Protein AF-A0A136IUV3-F1 (afdb_monomer)

Structure (mmCIF, N/CA/C/O backbone):
data_AF-A0A136IUV3-F1
#
_entry.id   AF-A0A136IUV3-F1
#
loop_
_atom_site.group_PDB
_atom_site.id
_atom_site.type_symbol
_atom_site.label_atom_id
_atom_site.label_alt_id
_atom_site.label_comp_id
_atom_site.label_asym_id
_atom_site.label_entity_id
_atom_site.label_seq_id
_atom_site.pdbx_PDB_ins_code
_atom_site.Cartn_x
_atom_site.Cartn_y
_atom_site.Cartn_z
_atom_site.occupancy
_atom_site.B_iso_or_equiv
_atom_site.auth_seq_id
_atom_site.auth_comp_id
_atom_site.auth_asym_id
_atom_site.auth_atom_id
_atom_site.pdbx_PDB_model_num
ATOM 1 N N . MET A 1 1 ? -37.436 18.541 -12.046 1.00 39.31 1 MET A N 1
ATOM 2 C CA . MET A 1 1 ? -35.979 18.401 -12.268 1.00 39.31 1 MET A CA 1
ATOM 3 C C . MET A 1 1 ? -35.285 18.593 -10.931 1.00 39.31 1 MET A C 1
ATOM 5 O O . MET A 1 1 ? -35.339 19.697 -10.411 1.00 39.31 1 MET A O 1
ATOM 9 N N . ALA A 1 2 ? -34.719 17.539 -10.339 1.00 43.62 2 ALA A N 1
ATOM 10 C CA . ALA A 1 2 ? -33.902 17.672 -9.134 1.00 43.62 2 ALA A CA 1
ATOM 11 C C . ALA A 1 2 ? -32.478 18.064 -9.553 1.00 43.62 2 ALA A C 1
ATOM 13 O O . ALA A 1 2 ? -31.880 17.393 -10.395 1.00 43.62 2 ALA A O 1
ATOM 14 N N . ALA A 1 3 ? -31.973 19.178 -9.027 1.00 48.91 3 ALA A N 1
ATOM 15 C CA . ALA A 1 3 ? -30.620 19.642 -9.295 1.00 48.91 3 ALA A CA 1
ATOM 16 C C . ALA A 1 3 ? -29.610 18.678 -8.655 1.00 48.91 3 ALA A C 1
ATOM 18 O O . ALA A 1 3 ? -29.684 18.396 -7.461 1.00 48.91 3 ALA A O 1
ATOM 19 N N . VAL A 1 4 ? -28.670 18.164 -9.450 1.00 55.38 4 VAL A N 1
ATOM 20 C CA . VAL A 1 4 ? -27.512 17.424 -8.941 1.00 55.38 4 VAL A CA 1
ATOM 21 C C . VAL A 1 4 ? -26.583 18.444 -8.289 1.00 55.38 4 VAL A C 1
ATOM 23 O O . VAL A 1 4 ? -25.888 19.191 -8.975 1.00 55.38 4 VAL A O 1
ATOM 26 N N . THR A 1 5 ? -26.604 18.514 -6.960 1.00 60.03 5 THR A N 1
ATOM 27 C CA . THR A 1 5 ? -25.681 19.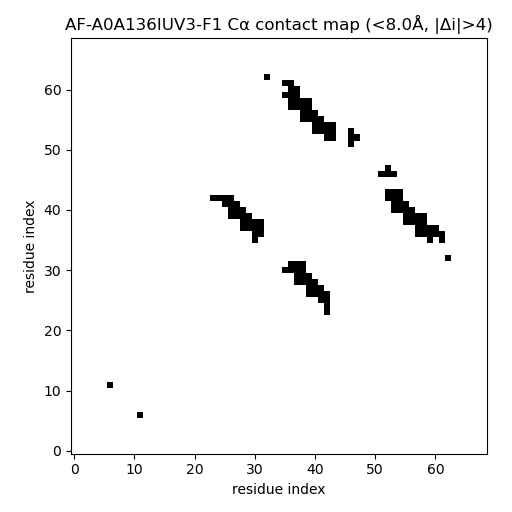345 -6.185 1.00 60.03 5 THR A CA 1
ATOM 28 C C . THR A 1 5 ? -24.270 18.784 -6.343 1.00 60.03 5 THR A C 1
ATOM 30 O O . THR A 1 5 ? -23.930 17.751 -5.758 1.00 60.03 5 THR A O 1
ATOM 33 N N . ALA A 1 6 ? -23.446 19.443 -7.159 1.00 60.56 6 ALA A N 1
ATOM 34 C CA . ALA A 1 6 ? -22.026 19.141 -7.259 1.00 60.56 6 ALA A CA 1
ATOM 35 C C . ALA A 1 6 ? -21.379 19.429 -5.897 1.00 60.56 6 ALA A C 1
ATOM 37 O O . ALA A 1 6 ? -21.176 20.582 -5.524 1.00 60.56 6 ALA A O 1
ATOM 38 N N . HIS A 1 7 ? -21.117 18.379 -5.123 1.00 64.50 7 HIS A N 1
ATOM 39 C CA . HIS A 1 7 ? -20.462 18.520 -3.830 1.00 64.50 7 HIS A CA 1
ATOM 40 C C . HIS A 1 7 ? -19.037 19.034 -4.035 1.00 64.50 7 HIS A C 1
ATOM 42 O O . HIS A 1 7 ? -18.320 18.580 -4.934 1.00 64.50 7 HIS A O 1
ATOM 48 N N . ASN A 1 8 ? -18.607 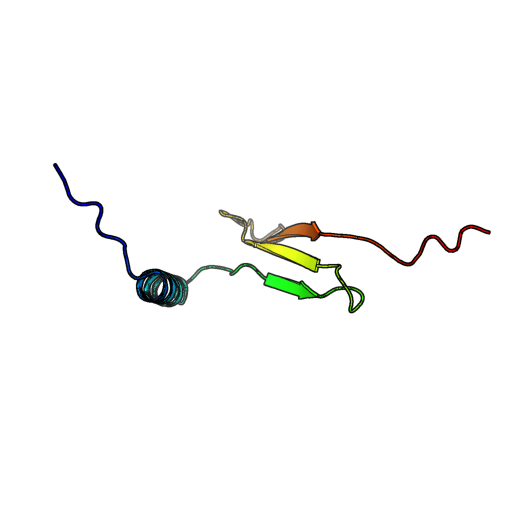19.961 -3.180 1.00 85.38 8 ASN A N 1
ATOM 49 C CA . ASN A 1 8 ? -17.222 20.397 -3.151 1.00 85.38 8 ASN A CA 1
ATOM 50 C C . ASN A 1 8 ? -16.355 19.200 -2.740 1.00 85.38 8 ASN A C 1
ATOM 52 O O . ASN A 1 8 ? -16.320 18.808 -1.576 1.00 85.38 8 ASN A O 1
ATOM 56 N N . ARG A 1 9 ? -15.657 18.596 -3.709 1.00 79.81 9 ARG A N 1
ATOM 57 C CA . ARG A 1 9 ? -14.797 17.414 -3.510 1.00 79.81 9 ARG A CA 1
ATOM 58 C C . ARG A 1 9 ? -13.851 17.572 -2.317 1.00 79.81 9 ARG A C 1
ATOM 60 O O . ARG A 1 9 ? -13.566 16.599 -1.628 1.00 79.81 9 ARG A O 1
ATOM 67 N N . THR A 1 10 ? -13.369 18.787 -2.076 1.00 83.31 10 THR A N 1
ATOM 68 C CA . THR A 1 10 ? -12.448 19.097 -0.978 1.00 83.31 10 THR A CA 1
ATOM 69 C C . THR A 1 10 ? -13.101 18.902 0.388 1.00 83.31 10 THR A C 1
ATOM 71 O O . THR A 1 10 ? -12.458 18.408 1.308 1.00 83.31 10 THR A O 1
ATOM 74 N N . GLU A 1 11 ? -14.372 19.272 0.519 1.00 86.44 11 GLU A N 1
ATOM 75 C CA . GLU A 1 11 ? -15.144 19.162 1.757 1.00 86.44 11 GLU A CA 1
ATOM 76 C C . GLU A 1 11 ? -15.416 17.695 2.098 1.00 86.44 11 GLU A C 1
ATOM 78 O O . GLU A 1 11 ? -15.049 17.244 3.180 1.00 86.44 11 GLU A O 1
ATOM 83 N N . LEU A 1 12 ? -15.865 16.911 1.111 1.00 83.69 12 LEU A N 1
ATOM 84 C CA . LEU A 1 12 ? -16.059 15.462 1.251 1.00 83.69 12 LEU A CA 1
ATOM 85 C C . LEU A 1 12 ? -14.782 14.729 1.689 1.00 83.69 12 LEU A C 1
ATOM 87 O O . LEU A 1 12 ? -14.816 13.835 2.535 1.00 83.69 12 LEU A O 1
ATOM 91 N N . LEU A 1 13 ? -13.634 15.101 1.114 1.00 78.50 13 LEU A N 1
ATOM 92 C CA . LEU A 1 13 ? -12.352 14.498 1.478 1.00 78.50 13 LEU A CA 1
ATOM 93 C C . LEU A 1 13 ? -11.938 14.849 2.911 1.00 78.50 13 LEU A C 1
ATOM 95 O O . LEU A 1 13 ? -11.428 13.981 3.620 1.00 78.50 13 LEU A O 1
ATOM 99 N N . ARG A 1 14 ? -12.172 16.090 3.351 1.00 79.50 14 ARG A N 1
ATOM 100 C CA . ARG A 1 14 ? -11.882 16.514 4.729 1.00 79.50 14 ARG A CA 1
ATOM 101 C C . ARG A 1 14 ? -12.775 15.802 5.736 1.00 79.50 14 ARG A C 1
ATOM 103 O O . ARG A 1 14 ? -12.264 15.308 6.736 1.00 79.50 14 ARG A O 1
ATOM 110 N N . GLU A 1 15 ? -14.071 15.703 5.460 1.00 83.25 15 GLU A N 1
ATOM 111 C CA . GLU A 1 15 ? -15.021 14.975 6.306 1.00 83.25 15 GLU A CA 1
ATOM 112 C C . GLU A 1 15 ? -14.629 13.501 6.444 1.00 83.25 15 GLU A C 1
ATOM 114 O O . GLU A 1 15 ? -14.558 12.977 7.556 1.00 83.25 15 GLU A O 1
ATOM 119 N N . HIS A 1 16 ? -14.276 12.845 5.332 1.00 74.88 16 HIS A N 1
ATOM 120 C CA . HIS A 1 16 ? -13.767 11.475 5.352 1.00 74.88 16 HIS A CA 1
ATOM 121 C C . HIS A 1 16 ? -12.475 11.356 6.177 1.00 74.88 16 HIS A C 1
ATOM 123 O O . HIS A 1 16 ? -12.296 10.404 6.939 1.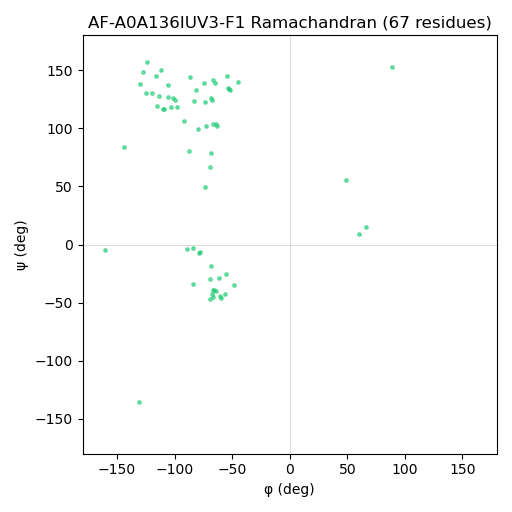00 74.88 16 HIS A O 1
ATOM 129 N N . GLN A 1 17 ? -11.526 12.283 6.029 1.00 73.44 17 GLN A N 1
ATOM 130 C CA . GLN A 1 17 ? -10.274 12.268 6.796 1.00 73.44 17 GLN A CA 1
ATOM 131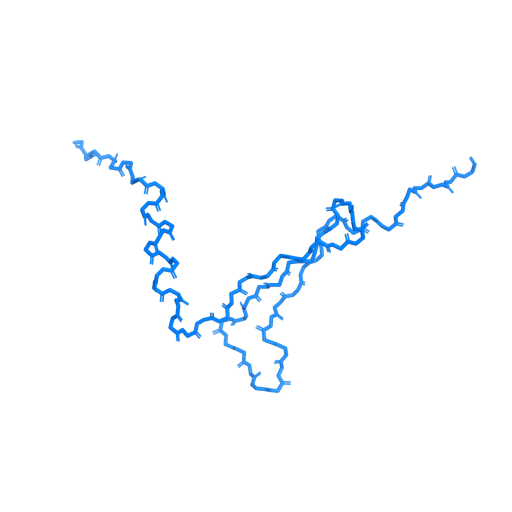 C C . GLN A 1 17 ? -10.511 12.453 8.301 1.00 73.44 17 GLN A C 1
ATOM 133 O O . GLN A 1 17 ? -9.887 11.750 9.101 1.00 73.44 17 GLN A O 1
ATOM 138 N N . ALA A 1 18 ? -11.436 13.341 8.671 1.00 77.38 18 ALA A N 1
ATOM 139 C CA . ALA A 1 18 ? -11.817 13.602 10.054 1.00 77.38 18 ALA A CA 1
ATOM 140 C C . ALA A 1 18 ? -12.541 12.403 10.690 1.00 77.38 18 ALA A C 1
ATOM 142 O O . ALA A 1 18 ? -12.211 12.011 11.806 1.00 77.38 18 ALA A O 1
ATOM 143 N N . SER A 1 19 ? -13.466 11.754 9.973 1.00 71.88 19 SER A N 1
ATOM 144 C CA . SER A 1 19 ? -14.201 10.587 10.492 1.00 71.88 19 SER A CA 1
ATOM 145 C C . SER A 1 19 ? -13.321 9.342 10.652 1.00 71.88 19 SER A C 1
ATOM 147 O O . SER A 1 19 ? -13.530 8.527 11.548 1.00 71.88 19 SER A O 1
ATOM 149 N N . SER A 1 20 ? -12.286 9.210 9.823 1.00 64.00 20 SER A N 1
ATOM 150 C CA . SER A 1 20 ? -11.375 8.060 9.828 1.00 64.00 20 SER A CA 1
ATOM 151 C C . SER A 1 20 ? -10.236 8.157 10.854 1.00 64.00 20 SER A C 1
ATOM 153 O O . SER A 1 20 ? -9.454 7.217 10.978 1.00 64.00 20 SER A O 1
ATOM 155 N N . GLN A 1 21 ? -10.113 9.267 11.597 1.00 60.38 21 GLN A N 1
ATOM 156 C CA . GLN A 1 21 ? -9.075 9.463 12.626 1.00 60.38 21 GLN A CA 1
ATOM 157 C C . GLN A 1 21 ? -9.235 8.575 13.865 1.00 60.38 21 GLN A C 1
ATOM 159 O O . GLN A 1 21 ? -8.253 8.373 14.573 1.00 60.38 21 GLN A O 1
ATOM 164 N N . ALA A 1 22 ? -10.422 8.016 14.107 1.00 58.22 22 ALA A N 1
ATOM 165 C CA . ALA A 1 22 ? -10.712 7.353 15.373 1.00 58.22 22 ALA A CA 1
ATOM 166 C C . ALA A 1 22 ? -10.250 5.885 15.465 1.00 58.22 22 ALA A C 1
ATOM 168 O O . ALA A 1 22 ? -9.868 5.468 16.552 1.00 58.22 22 ALA A O 1
ATOM 169 N N . THR A 1 23 ? -10.271 5.083 14.390 1.00 58.03 23 THR A N 1
ATOM 170 C CA . THR A 1 23 ? -10.138 3.612 14.561 1.00 58.03 23 THR A CA 1
ATOM 171 C C . THR A 1 23 ? -9.719 2.793 13.333 1.00 58.03 23 THR A C 1
ATOM 173 O O . THR A 1 23 ? -9.505 1.589 13.467 1.00 58.03 23 THR A O 1
ATOM 176 N N . ALA A 1 24 ? -9.577 3.373 12.139 1.00 71.50 24 ALA A N 1
ATOM 177 C CA . ALA A 1 24 ? -9.336 2.581 10.932 1.00 71.50 24 ALA A CA 1
ATOM 178 C C . ALA A 1 24 ? -7.861 2.609 10.507 1.00 71.50 24 ALA A C 1
ATOM 180 O O . ALA A 1 24 ? -7.286 3.673 10.267 1.00 71.50 24 ALA A O 1
ATOM 181 N N . LEU A 1 25 ? -7.271 1.420 10.344 1.00 78.31 25 LEU A N 1
ATOM 182 C CA . LEU A 1 25 ? -6.101 1.228 9.485 1.00 78.31 25 LEU A CA 1
ATOM 183 C C . LEU A 1 25 ? -6.342 1.966 8.157 1.00 78.31 25 LEU A C 1
ATOM 185 O O . LEU A 1 25 ? -7.462 1.967 7.640 1.00 78.31 25 LEU A O 1
ATOM 189 N N . ARG A 1 26 ? -5.312 2.616 7.611 1.00 84.25 26 ARG A N 1
ATOM 190 C CA . ARG A 1 26 ? -5.427 3.466 6.414 1.00 84.25 26 ARG A CA 1
ATOM 191 C C . ARG A 1 26 ? -4.699 2.834 5.236 1.00 84.25 26 ARG A C 1
ATOM 193 O O . ARG A 1 26 ? -3.697 2.165 5.466 1.00 84.25 26 ARG A O 1
ATOM 200 N N . PRO A 1 27 ? -5.143 3.062 3.990 1.00 89.62 27 PRO A N 1
ATOM 201 C CA . PRO A 1 27 ? -4.348 2.699 2.827 1.00 89.62 27 PRO A CA 1
ATOM 202 C C . PRO A 1 27 ? -2.940 3.291 2.908 1.00 89.62 27 PRO A C 1
ATOM 204 O O . PRO A 1 27 ? -2.782 4.471 3.221 1.00 89.62 27 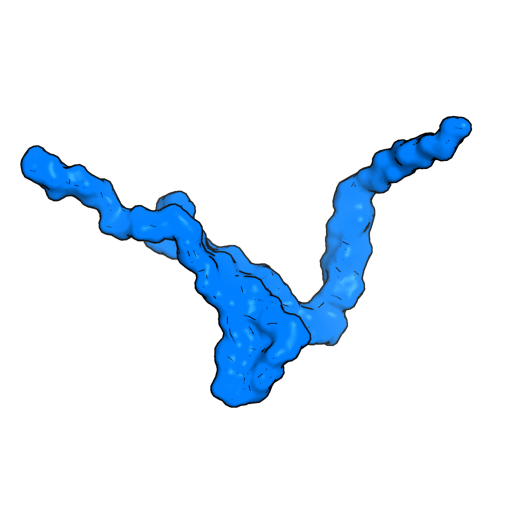PRO A O 1
ATOM 207 N N . ILE A 1 28 ? -1.935 2.469 2.621 1.00 91.56 28 ILE A N 1
ATOM 208 C CA . ILE A 1 28 ? -0.532 2.882 2.561 1.00 91.56 28 ILE A CA 1
ATOM 209 C C . ILE A 1 28 ? -0.077 2.749 1.116 1.00 91.56 28 ILE A C 1
ATOM 211 O O . ILE A 1 28 ? -0.244 1.694 0.502 1.00 91.56 28 ILE A O 1
ATOM 215 N N . LEU A 1 29 ? 0.502 3.824 0.590 1.00 93.62 29 LEU A N 1
ATOM 216 C CA . LEU A 1 29 ? 1.148 3.839 -0.711 1.00 93.62 29 LEU A CA 1
ATOM 217 C C . LEU A 1 29 ? 2.656 3.965 -0.497 1.00 93.62 29 LEU A C 1
ATOM 219 O O . LEU A 1 29 ? 3.128 4.964 0.044 1.00 93.62 29 LEU A O 1
ATOM 223 N N . THR A 1 30 ? 3.405 2.949 -0.908 1.00 92.94 30 THR A N 1
ATOM 224 C CA . THR A 1 30 ? 4.861 2.907 -0.770 1.00 92.94 30 THR A CA 1
ATOM 225 C C . THR A 1 30 ? 5.488 2.912 -2.155 1.00 92.94 30 THR A C 1
ATOM 227 O O . THR A 1 30 ? 5.234 2.005 -2.945 1.00 92.94 30 THR A O 1
ATOM 230 N N . SER A 1 31 ? 6.301 3.926 -2.457 1.00 90.69 31 SER A N 1
ATOM 231 C CA . SER A 1 31 ? 7.146 3.899 -3.655 1.00 90.69 31 SER A CA 1
ATOM 232 C C . SER A 1 31 ? 8.206 2.821 -3.463 1.00 90.69 31 SER A C 1
ATOM 234 O O . SER A 1 31 ? 8.913 2.819 -2.453 1.00 90.69 31 SER A O 1
ATOM 236 N N . ILE A 1 32 ? 8.282 1.884 -4.403 1.00 87.31 32 ILE A N 1
ATOM 237 C CA . ILE A 1 32 ? 9.269 0.804 -4.402 1.00 87.31 32 ILE A CA 1
ATOM 238 C C . ILE A 1 32 ? 10.164 0.968 -5.637 1.00 87.31 32 ILE A C 1
ATOM 240 O O . ILE A 1 32 ? 9.729 1.449 -6.677 1.00 87.31 32 ILE A O 1
ATOM 244 N N . ASN A 1 33 ? 11.448 0.632 -5.520 1.00 80.75 33 ASN A N 1
ATOM 245 C CA . ASN A 1 33 ? 12.455 0.765 -6.589 1.00 80.75 33 ASN A CA 1
ATOM 246 C C . ASN A 1 33 ? 12.711 2.192 -7.130 1.00 80.75 33 ASN A C 1
ATOM 248 O O . ASN A 1 33 ? 13.420 2.337 -8.121 1.00 80.75 33 ASN A O 1
ATOM 252 N N . GLY A 1 34 ? 12.174 3.246 -6.502 1.00 74.00 34 GLY A N 1
ATOM 253 C CA . GLY A 1 34 ? 12.497 4.646 -6.826 1.00 74.00 34 GLY A CA 1
ATOM 254 C C . GLY A 1 34 ? 12.054 5.127 -8.215 1.00 74.00 34 GLY A C 1
ATOM 255 O O . GLY A 1 34 ? 12.527 6.165 -8.671 1.00 74.00 34 GLY A O 1
ATOM 256 N N . ASN A 1 35 ? 11.172 4.385 -8.888 1.00 79.38 35 ASN A N 1
ATOM 257 C CA . ASN A 1 35 ? 10.626 4.726 -10.203 1.00 79.38 35 ASN A CA 1
ATOM 258 C C . ASN A 1 35 ? 9.086 4.590 -10.184 1.00 79.38 35 ASN A C 1
ATOM 260 O O . ASN A 1 35 ? 8.443 5.029 -9.233 1.00 79.38 35 ASN A O 1
ATOM 264 N N . VAL A 1 36 ? 8.486 3.974 -11.208 1.00 84.50 36 VAL A N 1
ATOM 265 C CA . VAL A 1 36 ? 7.029 3.823 -11.368 1.00 84.50 36 VAL A CA 1
ATOM 266 C C . VAL A 1 36 ? 6.403 2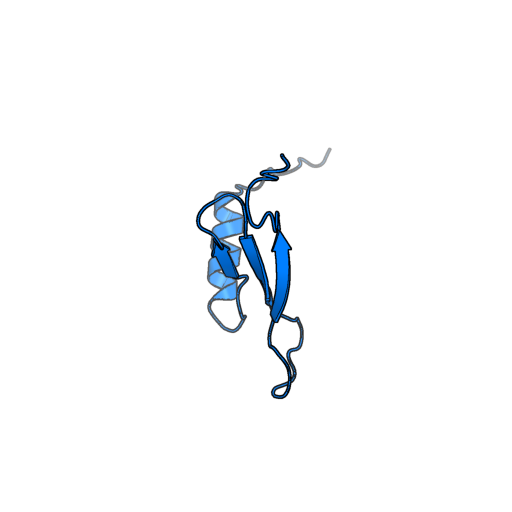.725 -10.507 1.00 84.50 36 VAL A C 1
ATOM 268 O O . VAL A 1 36 ? 5.183 2.612 -10.480 1.00 84.50 36 VAL A O 1
ATOM 271 N N . ALA A 1 37 ? 7.204 1.921 -9.809 1.00 90.00 37 ALA A N 1
ATOM 272 C CA . ALA A 1 37 ? 6.691 0.790 -9.053 1.00 90.00 37 ALA A CA 1
ATOM 273 C C . ALA A 1 37 ? 6.132 1.236 -7.690 1.00 90.00 37 ALA A C 1
ATOM 275 O O . ALA A 1 37 ? 6.768 1.975 -6.929 1.00 90.00 37 ALA A O 1
ATOM 276 N N . TRP A 1 38 ? 4.940 0.743 -7.355 1.00 92.88 38 TRP A N 1
ATOM 277 C CA . TRP A 1 38 ? 4.265 1.054 -6.096 1.00 92.88 38 TRP A CA 1
ATOM 278 C C . TRP A 1 38 ? 3.788 -0.213 -5.397 1.00 92.88 38 TRP A C 1
ATOM 280 O O . TRP A 1 38 ? 3.211 -1.106 -6.013 1.00 92.88 38 TRP A O 1
ATOM 290 N N . LEU A 1 39 ? 3.963 -0.261 -4.079 1.00 94.12 39 LEU A N 1
ATOM 291 C CA . LEU A 1 39 ? 3.265 -1.198 -3.210 1.00 94.12 39 LEU A CA 1
ATOM 292 C C . LEU A 1 39 ? 2.063 -0.486 -2.585 1.00 94.12 39 LEU A C 1
ATOM 294 O O . LEU A 1 39 ? 2.212 0.481 -1.836 1.00 94.12 39 LEU A O 1
ATOM 298 N N . VAL A 1 40 ? 0.868 -0.991 -2.876 1.00 95.69 40 VAL A N 1
ATOM 299 C CA . VAL A 1 40 ? -0.396 -0.513 -2.316 1.00 95.69 40 VAL A CA 1
ATOM 300 C C . VAL A 1 40 ? -0.849 -1.489 -1.236 1.00 95.69 40 VAL A C 1
ATOM 302 O O . VAL A 1 40 ? -1.106 -2.659 -1.518 1.00 95.69 40 VAL A O 1
ATOM 305 N N . SER A 1 41 ? -0.963 -1.015 0.005 1.00 94.19 41 SER A N 1
ATOM 306 C CA . SER A 1 41 ? -1.467 -1.806 1.133 1.00 94.19 41 SER A CA 1
ATOM 307 C C . SER A 1 41 ? -2.844 -1.309 1.544 1.00 94.19 41 SER A C 1
ATOM 309 O O . SER A 1 41 ? -2.991 -0.172 1.988 1.00 94.19 41 SER A O 1
ATOM 311 N N . LEU A 1 42 ? -3.858 -2.160 1.403 1.00 91.25 42 LE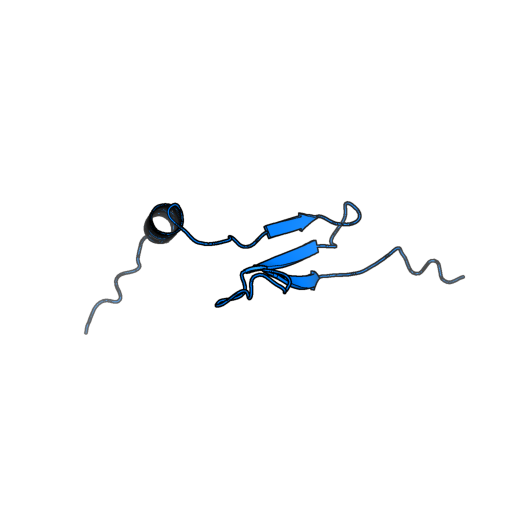U A N 1
ATOM 312 C CA . LEU A 1 42 ? -5.253 -1.835 1.692 1.00 91.25 42 LEU A CA 1
ATOM 313 C C . LEU A 1 42 ? -5.694 -2.501 2.999 1.00 91.25 42 LEU A C 1
ATOM 315 O O . LEU A 1 42 ? -5.533 -3.717 3.128 1.00 91.25 42 LEU A O 1
ATOM 319 N N . PRO A 1 43 ? -6.247 -1.745 3.962 1.00 89.81 43 PRO A N 1
ATOM 320 C CA . PRO A 1 43 ? -6.791 -2.296 5.191 1.00 89.81 43 PRO A CA 1
ATOM 321 C C . PRO A 1 43 ? -7.786 -3.411 4.908 1.00 89.81 43 PRO A C 1
ATOM 323 O O . PRO A 1 43 ? -8.693 -3.263 4.086 1.00 89.81 43 PRO A O 1
ATOM 326 N N . ARG A 1 44 ? -7.648 -4.525 5.618 1.00 85.81 44 ARG A N 1
ATOM 327 C CA . ARG A 1 44 ? -8.666 -5.570 5.578 1.00 85.81 44 ARG A CA 1
ATOM 328 C C . ARG A 1 44 ? -9.881 -5.113 6.392 1.00 85.81 44 ARG A C 1
ATOM 330 O O . ARG A 1 44 ? -9.692 -4.584 7.483 1.00 85.81 44 ARG A O 1
ATOM 337 N N . PRO A 1 45 ? -11.119 -5.361 5.927 1.00 78.38 45 PRO A N 1
ATOM 338 C CA . PRO A 1 45 ? -12.329 -4.958 6.652 1.00 78.38 45 PRO A CA 1
ATOM 339 C C . PRO A 1 45 ? -12.480 -5.599 8.041 1.00 78.38 45 PRO A C 1
ATOM 341 O O . PRO A 1 45 ? -13.082 -5.017 8.934 1.00 78.38 45 PRO A O 1
ATOM 344 N N . SER A 1 46 ? -11.938 -6.805 8.228 1.00 78.06 46 SER A N 1
ATOM 345 C CA . SER A 1 46 ? -11.936 -7.533 9.500 1.00 78.06 46 SER A CA 1
ATOM 346 C C . SER A 1 46 ? -10.612 -8.293 9.627 1.00 78.06 46 SER A C 1
ATOM 348 O O . SER A 1 46 ? -10.500 -9.443 9.188 1.00 78.06 46 SER A O 1
ATOM 350 N N . PRO A 1 47 ? -9.543 -7.632 10.099 1.00 72.00 47 PRO A N 1
ATOM 351 C CA . PRO A 1 47 ? -8.264 -8.290 10.283 1.00 72.00 47 PRO A CA 1
ATOM 352 C C . PRO A 1 47 ? -8.344 -9.204 11.513 1.00 72.00 47 PRO A C 1
ATOM 354 O O . PRO A 1 47 ? -8.655 -8.756 12.614 1.00 72.00 47 PRO A O 1
ATOM 357 N N . SER A 1 48 ? -8.064 -10.498 11.331 1.00 77.81 48 SER A N 1
ATOM 358 C CA . SER A 1 48 ? -7.814 -11.394 12.467 1.00 77.81 48 SER A CA 1
ATOM 359 C C . SER A 1 48 ? -6.509 -10.972 13.154 1.00 77.81 48 SER A C 1
ATOM 361 O O . SER A 1 48 ? -5.548 -10.693 12.437 1.00 77.81 48 SER A O 1
ATOM 363 N N . PRO A 1 49 ? -6.407 -11.008 14.496 1.00 74.69 49 PRO A N 1
ATOM 364 C CA . PRO A 1 49 ? -5.159 -10.728 15.212 1.00 74.69 49 PRO A CA 1
ATOM 365 C C . PRO A 1 49 ? -3.979 -11.608 14.773 1.00 74.69 49 PRO A C 1
ATOM 367 O O . PRO A 1 49 ? -2.827 -11.216 14.907 1.00 74.69 49 PRO A O 1
ATOM 370 N N . SER A 1 50 ? -4.266 -12.804 14.249 1.00 77.06 50 SER A N 1
ATOM 371 C CA . SER A 1 50 ? -3.269 -13.773 13.785 1.00 77.06 50 SER A CA 1
ATOM 372 C C . SER A 1 50 ? -2.865 -13.620 12.315 1.00 77.06 50 SER A C 1
ATOM 374 O O . SER A 1 50 ? -2.008 -14.363 11.843 1.00 77.06 50 SER A O 1
ATOM 376 N N . ALA A 1 51 ? -3.490 -12.706 11.567 1.00 76.31 51 ALA A N 1
ATOM 377 C CA . ALA A 1 51 ? -3.277 -12.554 10.133 1.00 76.31 51 ALA A CA 1
ATOM 378 C C . ALA A 1 51 ? -2.844 -11.128 9.784 1.00 76.31 51 ALA A C 1
ATOM 380 O O . ALA A 1 51 ? -3.156 -10.176 10.494 1.00 76.31 51 ALA A O 1
ATOM 381 N N . ASN A 1 52 ? -2.179 -10.970 8.636 1.00 83.12 52 ASN A N 1
ATOM 382 C CA . ASN A 1 52 ? -1.823 -9.647 8.131 1.00 83.12 52 ASN A CA 1
ATOM 383 C C . ASN A 1 52 ? -3.053 -8.747 8.054 1.00 83.12 52 ASN A C 1
ATOM 385 O O . ASN A 1 52 ? -4.112 -9.160 7.569 1.00 83.12 52 ASN A O 1
ATOM 389 N N . ALA A 1 53 ? -2.887 -7.513 8.521 1.00 89.00 53 ALA A N 1
ATOM 390 C CA . ALA A 1 53 ? -3.958 -6.533 8.608 1.00 89.00 53 ALA A CA 1
ATOM 391 C C . ALA A 1 53 ? -4.288 -5.868 7.259 1.00 89.00 53 ALA A C 1
ATOM 393 O O . ALA A 1 53 ? -5.277 -5.144 7.146 1.00 89.00 53 ALA A O 1
ATOM 394 N N . TYR A 1 54 ? -3.480 -6.145 6.233 1.00 91.75 54 TYR A N 1
ATOM 395 C CA . TYR A 1 54 ? -3.558 -5.536 4.913 1.00 91.75 54 TYR A CA 1
ATOM 396 C C . TYR A 1 54 ? -3.611 -6.592 3.805 1.00 91.75 54 TYR A C 1
ATOM 398 O O . TYR A 1 54 ? -3.032 -7.672 3.923 1.00 91.75 54 TYR A O 1
ATOM 406 N N . PHE A 1 55 ? -4.304 -6.260 2.718 1.00 91.94 55 PHE A N 1
ATOM 407 C CA . PHE A 1 55 ? -4.055 -6.838 1.400 1.00 91.94 55 PHE A CA 1
ATOM 408 C C . PHE A 1 55 ? -2.967 -6.021 0.703 1.00 91.94 55 PHE A C 1
ATOM 410 O O . PHE A 1 55 ? -2.942 -4.798 0.843 1.00 91.94 55 PHE A O 1
ATOM 417 N N . HIS A 1 56 ? -2.101 -6.679 -0.062 1.00 94.56 56 HIS A N 1
ATOM 418 C CA . HIS A 1 56 ? -0.988 -6.032 -0.751 1.00 94.56 56 HIS A CA 1
ATOM 419 C C . HIS A 1 56 ? -1.110 -6.231 -2.259 1.00 94.56 56 HIS A C 1
ATOM 421 O O . HIS A 1 56 ? -1.299 -7.354 -2.724 1.00 94.56 56 HIS A O 1
ATOM 427 N N . VAL A 1 57 ? -0.991 -5.139 -3.008 1.00 95.00 57 VAL A N 1
ATOM 428 C CA . VAL A 1 57 ? -0.975 -5.128 -4.472 1.00 95.00 57 VAL A CA 1
ATOM 429 C C . VAL A 1 57 ? 0.292 -4.421 -4.919 1.00 95.00 57 VAL A C 1
ATOM 431 O O . VAL A 1 57 ? 0.589 -3.328 -4.440 1.00 95.00 57 VAL A O 1
ATOM 434 N N . VAL A 1 58 ? 1.031 -5.038 -5.836 1.00 93.75 58 VAL A N 1
ATOM 435 C CA . VAL A 1 58 ? 2.174 -4.394 -6.481 1.00 93.75 58 VAL A CA 1
ATOM 436 C C . VAL A 1 58 ? 1.728 -3.884 -7.844 1.00 93.75 58 VAL A C 1
ATOM 438 O O . VAL A 1 58 ? 1.191 -4.646 -8.645 1.00 93.75 58 VAL A O 1
ATOM 441 N N . VAL A 1 59 ? 1.926 -2.592 -8.079 1.00 92.00 59 VAL A N 1
ATOM 442 C CA . VAL A 1 59 ? 1.615 -1.910 -9.337 1.00 92.00 59 VAL A CA 1
ATOM 443 C C . VAL A 1 59 ? 2.919 -1.625 -10.060 1.00 92.00 59 VAL A C 1
ATOM 445 O O . VAL A 1 59 ? 3.893 -1.213 -9.428 1.00 92.00 59 VAL A O 1
ATOM 448 N N . ASP A 1 60 ? 2.918 -1.865 -11.372 1.00 87.81 60 ASP A N 1
ATOM 449 C CA . ASP A 1 60 ? 4.071 -1.668 -12.248 1.00 87.81 60 ASP A CA 1
ATOM 450 C C . ASP A 1 60 ? 5.364 -2.304 -11.698 1.00 87.81 60 ASP A C 1
ATOM 452 O O . ASP A 1 60 ? 6.366 -1.605 -11.537 1.00 87.81 60 ASP A O 1
ATOM 456 N N . PRO A 1 61 ? 5.372 -3.624 -11.386 1.00 81.00 61 PRO A N 1
ATOM 457 C CA . PRO A 1 61 ? 6.516 -4.329 -10.801 1.00 81.00 61 PRO A CA 1
ATOM 458 C C . PRO A 1 61 ? 7.645 -4.560 -11.820 1.00 81.00 61 PRO A C 1
ATOM 460 O O . PRO A 1 61 ? 8.142 -5.673 -11.984 1.00 81.00 61 PRO A O 1
ATOM 463 N N . TRP A 1 62 ? 8.051 -3.521 -12.539 1.00 75.50 62 TRP A N 1
ATOM 464 C CA . TRP A 1 62 ? 9.151 -3.573 -13.485 1.00 75.50 62 TRP A CA 1
ATOM 465 C C . TRP A 1 62 ? 10.461 -3.473 -12.700 1.00 75.50 62 TRP A C 1
ATOM 467 O O . TRP A 1 62 ? 10.882 -2.399 -12.267 1.00 75.50 62 TRP A O 1
ATOM 477 N N . PHE A 1 63 ? 11.093 -4.619 -12.463 1.00 63.31 63 PHE A N 1
ATOM 478 C CA . PHE A 1 63 ? 12.435 -4.699 -11.893 1.00 63.31 63 PHE A CA 1
ATOM 479 C C . PHE A 1 63 ? 13.461 -4.627 -13.025 1.00 63.31 63 PHE A C 1
ATOM 481 O O . PHE A 1 63 ? 13.991 -5.643 -13.458 1.00 63.31 63 PHE A O 1
ATOM 488 N N . GLY A 1 64 ? 13.732 -3.412 -13.495 1.00 63.44 64 GLY A N 1
ATOM 489 C CA . GLY A 1 64 ? 14.795 -3.160 -14.462 1.00 63.44 64 GLY A CA 1
ATOM 490 C C . GLY A 1 64 ? 14.365 -3.281 -15.919 1.00 63.44 64 GLY A C 1
ATOM 491 O O . GLY A 1 64 ? 13.404 -3.961 -16.275 1.00 63.44 64 GLY A O 1
ATOM 492 N N . ASP A 1 65 ? 15.097 -2.539 -16.740 1.00 59.38 65 ASP A N 1
ATOM 493 C CA . ASP A 1 65 ? 15.017 -2.567 -18.190 1.00 59.38 65 ASP A CA 1
ATOM 494 C C . ASP A 1 65 ? 15.213 -4.003 -18.695 1.00 59.38 65 ASP A C 1
ATOM 496 O O . ASP A 1 65 ? 16.021 -4.758 -18.139 1.00 59.38 65 ASP A O 1
ATOM 500 N N . LEU A 1 66 ? 14.513 -4.376 -19.767 1.00 60.91 66 LEU A N 1
ATOM 501 C CA . LEU A 1 66 ? 14.922 -5.519 -20.575 1.00 60.91 66 LEU A CA 1
ATOM 502 C C . LEU A 1 66 ? 16.228 -5.107 -21.259 1.00 60.91 66 LEU A C 1
ATOM 504 O O . LEU A 1 66 ? 16.242 -4.780 -22.440 1.00 60.91 66 LEU A O 1
ATOM 508 N N . ALA A 1 67 ? 17.341 -5.149 -20.528 1.00 58.88 67 ALA A N 1
ATOM 509 C CA . ALA A 1 67 ? 18.662 -5.248 -21.125 1.00 58.88 67 ALA A CA 1
ATOM 510 C C . ALA A 1 67 ? 18.783 -6.656 -21.737 1.00 58.88 67 ALA A C 1
ATOM 512 O O . ALA A 1 67 ? 19.493 -7.530 -21.243 1.00 58.88 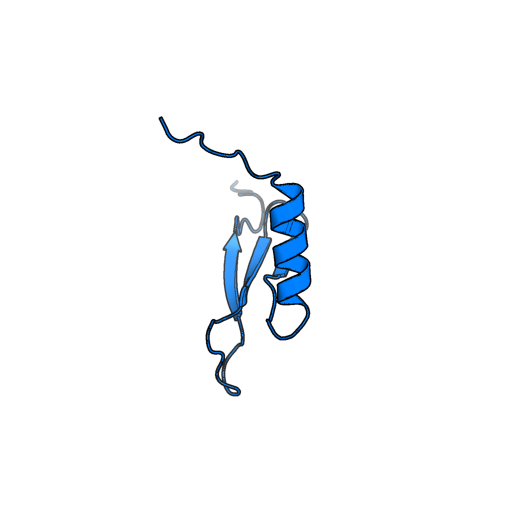67 ALA A O 1
ATOM 513 N N . VAL A 1 68 ? 17.981 -6.903 -22.771 1.00 55.53 68 VAL A N 1
ATOM 514 C CA . VAL A 1 68 ? 18.082 -8.042 -23.667 1.00 55.53 68 VAL A CA 1
ATOM 515 C C . VAL A 1 68 ? 18.960 -7.583 -24.825 1.00 55.53 68 VAL A C 1
ATOM 517 O O . VAL A 1 68 ? 18.492 -6.843 -25.685 1.00 55.53 68 VAL A O 1
ATOM 520 N N . LEU A 1 69 ? 20.189 -8.113 -24.796 1.00 44.44 69 LEU A N 1
ATOM 521 C CA . LEU A 1 69 ? 21.143 -8.334 -25.896 1.00 44.44 69 LEU A CA 1
ATOM 522 C C . LEU A 1 69 ? 21.875 -7.118 -26.483 1.00 44.44 69 LEU A C 1
ATOM 524 O O . LEU A 1 69 ? 21.255 -6.294 -27.184 1.00 44.44 69 LEU A O 1
#

Organism: NCBI:txid196109

Nearest PDB structures (foldseek):
  3s9k-assembly1_A  TM=4.623E-01  e=5.129E+00  Mus musculus
  3we5-assembly1_A  TM=3.441E-01  e=2.711E+00  Cyclocybe aegerita
  3cfi-assembly4_J  TM=3.781E-01  e=9.703E+00  Vibrio vulnificus
  2ret-assembly1_G  TM=2.507E-01  e=5.826E+00  Vibrio vulnificus

pLDDT: mean 77.08, std 14.19, range [39.31, 95.69]

Radius of gyration: 18.67 Å; Cα contacts (8 Å, |Δi|>4): 63; chains: 1; bounding box: 57×34×41 Å

Secondary structure (DSSP, 8-state):
--------HHHHHHHHHHHTTTT----EEEE-TTSS-EEEEEE-SS--TTS-SEEEEEES---S-----

Solvent-accessible surface area (backbone atoms only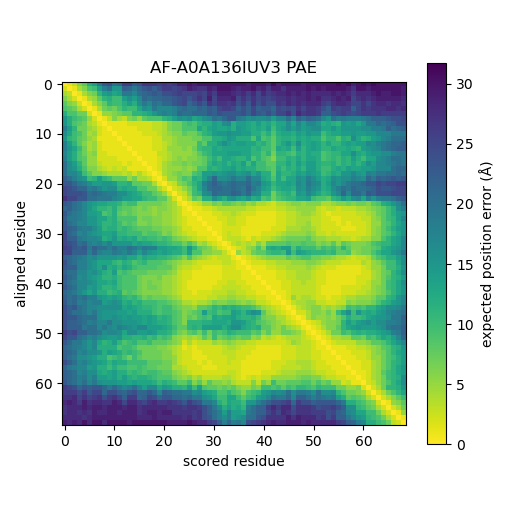 — not comparable to full-atom values): 4563 Å² total; per-residue (Å²): 136,85,80,83,78,82,70,61,65,69,56,58,52,50,53,52,53,62,69,47,68,78,81,59,76,63,73,42,82,40,80,38,93,87,61,83,20,34,40,40,33,39,52,44,97,76,52,52,94,91,47,76,52,52,48,80,47,75,41,62,81,72,84,67,77,85,84,72,131

Sequence (69 aa):
MAAVTAHNRTELLREHQASSQATALRPILTSINGNVAWLVSLPRPSPSPSANAYFHVVVDPWFGDLAVL

Mean predicted aligned error: 11.68 Å

Foldseek 3Di:
DDDDPPDPPVVVVVVVVVVCVPDDDQWDWDDDPPPPKIKIWAADPDDDPPDDRTDIDIDPPDPDDPPPD